Protein AF-A0A507BYX0-F1 (afdb_monomer)

Mean predicted aligned error: 10.48 Å

pLDDT: mean 83.42, std 13.54, range [41.47, 98.44]

Foldseek 3Di:
DDDDDPPPPDPDDDDDDPPDDDPVDDGPDDDPCPPVVCVVVVVVVCVVVVVVVLVCLAPDDDPDDDPDADLSLLRRCLNVPPVSVVVVCVVCVVVVHDDDRNQDPPHPPPPPDDDPDPDD

Radius of gyration: 26.89 Å; Cα contacts (8 Å, |Δi|>4): 42; chains: 1; bounding box: 67×33×79 Å

Secondary structure (DSSP, 8-state):
-----------------TT---TT--SS---TTHHHHHHHHHHHHHHHHHHHHHHHHTT---SS--SS--GGGGT-GGGTSHHHHHHHHHHHHHHT-PPPPSS-TT-TTSPPP-PPP---

Structure (mmCIF, N/CA/C/O backbone):
data_AF-A0A507BYX0-F1
#
_entry.id   AF-A0A507BYX0-F1
#
loop_
_atom_site.group_PDB
_atom_site.id
_atom_site.type_symbol
_atom_site.label_atom_id
_atom_site.label_alt_id
_atom_site.label_comp_id
_atom_site.label_asym_id
_atom_site.label_entity_id
_atom_site.label_seq_id
_atom_site.pdbx_PDB_ins_code
_atom_site.Cartn_x
_atom_site.Cartn_y
_atom_site.Cartn_z
_atom_site.occupancy
_atom_site.B_iso_or_equiv
_atom_site.auth_seq_id
_atom_site.auth_comp_id
_atom_site.auth_asym_id
_atom_site.auth_atom_id
_atom_site.pdbx_PDB_model_num
ATOM 1 N N . MET A 1 1 ? 41.630 -19.432 -17.877 1.00 41.47 1 MET A N 1
ATOM 2 C CA . MET A 1 1 ? 40.308 -19.363 -17.217 1.00 41.47 1 MET A CA 1
ATOM 3 C C . MET A 1 1 ? 39.382 -18.508 -18.073 1.00 41.47 1 MET A C 1
ATOM 5 O O . MET A 1 1 ? 39.674 -17.333 -18.241 1.00 41.47 1 MET A O 1
ATOM 9 N N . ARG A 1 2 ? 38.332 -19.081 -18.680 1.00 43.16 2 ARG A N 1
ATOM 10 C CA . ARG A 1 2 ? 37.267 -18.309 -19.347 1.00 43.16 2 ARG A CA 1
ATOM 11 C C . ARG A 1 2 ? 35.993 -18.420 -18.496 1.00 43.16 2 ARG A C 1
ATOM 13 O O . ARG A 1 2 ? 35.609 -19.551 -18.202 1.00 43.16 2 ARG A O 1
ATOM 20 N N 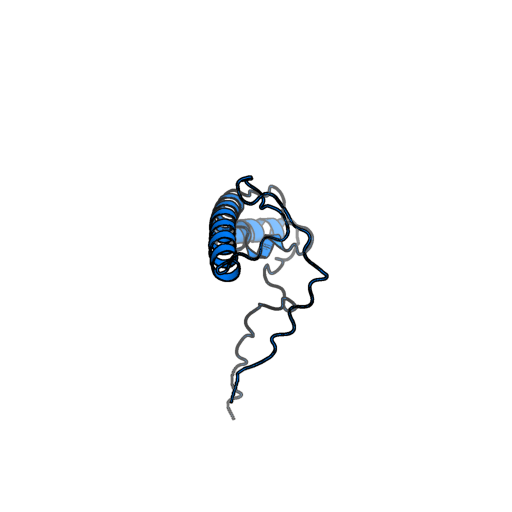. PRO A 1 3 ? 35.394 -17.305 -18.045 1.00 49.56 3 PRO A N 1
ATOM 21 C CA . PRO A 1 3 ? 34.253 -17.335 -17.138 1.00 49.56 3 PRO A CA 1
ATOM 22 C C . PRO A 1 3 ? 32.986 -17.867 -17.823 1.00 49.56 3 PRO A C 1
ATOM 24 O O . PRO A 1 3 ? 32.686 -17.497 -18.954 1.00 49.56 3 PRO A O 1
ATOM 27 N N . SER A 1 4 ? 32.298 -18.743 -17.088 1.00 53.00 4 SER A N 1
ATOM 28 C CA . SER A 1 4 ? 30.858 -19.040 -17.070 1.00 53.00 4 SER A CA 1
ATOM 29 C C . SER A 1 4 ? 30.042 -18.960 -18.372 1.00 53.00 4 SER A C 1
ATOM 31 O O . SER A 1 4 ? 29.581 -17.909 -18.815 1.00 53.00 4 SER A O 1
ATOM 33 N N . LEU A 1 5 ? 29.678 -20.149 -18.858 1.00 52.59 5 LEU A N 1
ATOM 34 C CA . LEU A 1 5 ? 28.420 -20.407 -19.560 1.00 52.59 5 LEU A CA 1
ATOM 35 C C . LEU A 1 5 ? 27.246 -20.000 -18.651 1.00 52.59 5 LEU A C 1
ATOM 37 O O . LEU A 1 5 ? 26.769 -20.780 -17.830 1.00 52.59 5 LEU A O 1
ATOM 41 N N . VAL A 1 6 ? 26.775 -18.761 -18.784 1.00 58.78 6 VAL A N 1
ATOM 42 C CA . VAL A 1 6 ? 25.431 -18.398 -18.331 1.00 58.78 6 VAL A CA 1
ATOM 43 C C . VAL A 1 6 ? 24.470 -19.053 -19.315 1.00 58.78 6 VAL A C 1
ATOM 45 O O . VAL A 1 6 ? 24.270 -18.554 -20.423 1.00 58.78 6 VAL A O 1
ATOM 48 N N . LEU A 1 7 ? 23.911 -20.200 -18.931 1.00 49.00 7 LEU A N 1
ATOM 49 C CA . LEU A 1 7 ? 22.831 -20.860 -19.655 1.00 49.00 7 LEU A CA 1
ATOM 50 C C . LEU A 1 7 ? 21.595 -19.947 -19.616 1.00 49.00 7 LEU A C 1
ATOM 52 O O . LEU A 1 7 ? 20.752 -20.047 -18.730 1.00 49.00 7 LEU A O 1
ATOM 56 N N . ARG A 1 8 ? 21.497 -19.007 -20.558 1.00 56.62 8 ARG A N 1
ATOM 57 C CA . ARG A 1 8 ? 20.253 -18.283 -20.823 1.00 56.62 8 ARG A CA 1
ATOM 58 C C . ARG A 1 8 ? 19.333 -19.261 -21.547 1.00 56.62 8 ARG A C 1
ATOM 60 O O . ARG A 1 8 ? 19.476 -19.447 -22.751 1.00 56.62 8 ARG A O 1
ATOM 67 N N . SER A 1 9 ? 18.436 -19.927 -20.821 1.00 54.91 9 SER A N 1
ATOM 68 C CA . SER A 1 9 ? 17.397 -20.759 -21.432 1.00 54.91 9 SER A CA 1
ATOM 69 C C . SER A 1 9 ? 16.391 -19.863 -22.165 1.00 54.91 9 SER A C 1
ATOM 71 O O . SER A 1 9 ? 15.379 -19.441 -21.613 1.00 54.91 9 SER A O 1
ATOM 73 N N . GLY A 1 10 ? 16.699 -19.525 -23.409 1.00 60.19 10 GLY A N 1
ATOM 74 C CA . GLY A 1 10 ? 15.772 -18.951 -24.373 1.00 60.19 10 GLY A CA 1
ATOM 75 C C . GLY A 1 10 ? 16.012 -19.684 -25.681 1.00 60.19 10 GLY A C 1
ATOM 76 O O . GLY A 1 10 ? 17.148 -19.716 -26.151 1.00 60.19 10 GLY A O 1
ATOM 77 N N . GLY A 1 11 ? 14.986 -20.348 -26.217 1.00 72.69 11 GLY A N 1
ATOM 78 C CA . GLY A 1 11 ? 15.070 -21.014 -27.519 1.00 72.69 11 GLY A 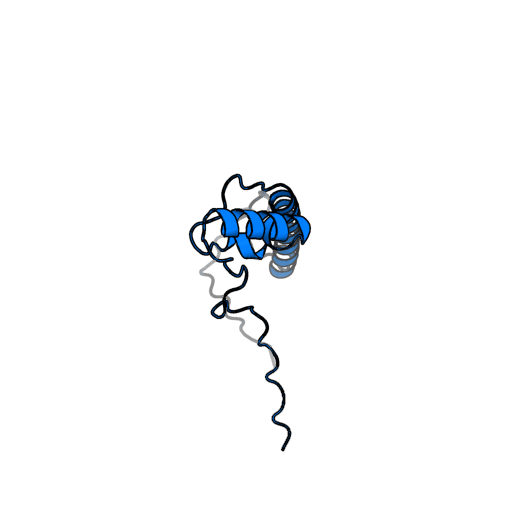CA 1
ATOM 79 C C . GLY A 1 11 ? 15.545 -20.063 -28.626 1.00 72.69 11 GLY A C 1
ATOM 80 O O . GLY A 1 11 ? 15.590 -18.850 -28.438 1.00 72.69 11 GLY A O 1
ATOM 81 N N . GLY A 1 12 ? 15.928 -20.623 -29.776 1.00 70.25 12 GLY A N 1
ATOM 82 C CA . GLY A 1 12 ? 16.581 -19.887 -30.861 1.00 70.25 12 GLY A CA 1
ATOM 83 C C . GLY A 1 12 ? 15.869 -18.586 -31.247 1.00 70.25 12 GLY A C 1
ATOM 84 O O . GLY A 1 12 ? 14.706 -18.593 -31.644 1.00 70.25 12 GLY A O 1
ATOM 85 N N . ASN A 1 13 ? 16.599 -17.473 -31.155 1.00 77.31 13 ASN A N 1
ATOM 86 C CA . ASN A 1 13 ? 16.124 -16.169 -31.587 1.00 77.31 13 ASN A CA 1
ATOM 87 C C . ASN A 1 13 ? 16.166 -16.076 -33.132 1.00 77.31 13 ASN A C 1
ATOM 89 O O . ASN A 1 13 ? 17.243 -16.089 -33.722 1.00 77.31 13 ASN A O 1
ATOM 93 N N . TYR A 1 14 ? 15.014 -15.954 -33.790 1.00 84.06 14 TYR A N 1
ATOM 94 C CA . TYR A 1 14 ? 14.856 -15.595 -35.209 1.00 84.06 14 TYR A CA 1
ATOM 95 C C . TYR A 1 14 ? 15.237 -14.133 -35.535 1.00 84.06 14 TYR A C 1
ATOM 97 O O . TYR A 1 14 ? 15.057 -13.238 -34.711 1.00 84.06 14 TYR A O 1
ATOM 105 N N . PRO A 1 15 ? 15.718 -13.838 -36.755 1.00 86.81 15 PRO A N 1
ATOM 106 C CA . PRO A 1 15 ? 15.970 -12.464 -37.183 1.00 86.81 15 PRO A CA 1
ATOM 107 C C . PRO A 1 15 ? 14.701 -11.600 -37.127 1.00 86.81 15 PRO A C 1
ATOM 109 O O . PRO A 1 15 ? 13.633 -12.024 -37.561 1.00 86.81 15 PRO A O 1
ATOM 112 N N . TYR A 1 16 ? 14.831 -10.371 -36.631 1.00 86.81 16 TYR A N 1
ATOM 113 C CA . TYR A 1 16 ? 13.746 -9.392 -36.544 1.00 86.81 16 TYR A CA 1
ATOM 114 C C . TYR A 1 16 ? 14.256 -7.986 -36.916 1.00 86.81 16 TYR A C 1
ATOM 116 O O . TYR A 1 16 ? 15.458 -7.712 -36.796 1.00 86.81 16 TYR A O 1
ATOM 124 N N . PRO A 1 17 ? 13.377 -7.073 -37.370 1.00 89.25 17 PRO A N 1
ATOM 125 C CA . PRO A 1 17 ? 13.769 -5.716 -37.736 1.00 89.25 17 PRO A CA 1
ATOM 126 C C . PRO A 1 17 ? 14.113 -4.887 -36.489 1.00 89.25 17 PRO A C 1
ATOM 128 O O . PRO A 1 17 ? 13.263 -4.622 -35.642 1.00 89.25 17 PRO A O 1
ATOM 131 N N . LYS A 1 18 ? 15.373 -4.447 -36.378 1.00 85.81 18 LYS A N 1
ATOM 132 C CA . LYS A 1 18 ? 15.874 -3.681 -35.215 1.00 85.81 18 LYS A CA 1
ATOM 133 C C . LYS A 1 18 ? 15.465 -2.207 -35.207 1.00 85.81 18 LYS A C 1
ATOM 135 O O . LYS A 1 18 ? 15.609 -1.547 -34.186 1.00 85.81 18 LYS A O 1
ATOM 140 N N . TRP A 1 19 ? 15.000 -1.689 -36.342 1.00 88.62 19 TRP A N 1
ATOM 141 C CA . TRP A 1 19 ? 14.584 -0.291 -36.489 1.00 88.62 19 TRP A CA 1
ATOM 142 C C . TRP A 1 19 ? 13.135 -0.045 -36.057 1.00 88.62 19 TRP A C 1
ATOM 144 O O . TRP A 1 19 ? 12.710 1.103 -35.970 1.00 88.62 19 TRP A O 1
ATOM 154 N N . VAL A 1 20 ? 12.360 -1.103 -35.813 1.00 90.62 20 VAL A N 1
ATOM 155 C CA . VAL A 1 20 ? 10.976 -0.976 -35.361 1.00 90.62 20 VAL A CA 1
ATOM 156 C C . VAL A 1 20 ? 10.975 -0.729 -33.860 1.00 90.62 20 VAL A C 1
ATOM 158 O O . VAL A 1 20 ? 11.495 -1.533 -33.087 1.00 90.62 20 VAL A O 1
ATOM 161 N N . TRP A 1 21 ? 10.367 0.380 -33.454 1.00 89.94 21 TRP A N 1
ATOM 162 C CA . TRP A 1 21 ? 10.210 0.750 -32.055 1.00 89.94 21 TRP A CA 1
ATOM 163 C C . TRP A 1 21 ? 8.735 0.710 -31.644 1.00 89.94 21 TRP A C 1
ATOM 165 O O . TRP A 1 21 ? 7.856 1.092 -32.416 1.00 89.94 21 TRP A O 1
ATOM 175 N N . SER A 1 22 ? 8.469 0.239 -30.425 1.00 88.38 22 SER A N 1
ATOM 176 C CA . SER A 1 22 ? 7.132 0.159 -29.836 1.00 88.38 22 SER A CA 1
ATOM 177 C C . SER A 1 22 ? 7.179 0.545 -28.353 1.00 88.38 22 SER A C 1
ATOM 179 O O . SER A 1 22 ? 8.216 0.427 -27.697 1.00 88.38 22 SER A O 1
ATOM 181 N N . TRP A 1 23 ? 6.031 0.946 -27.808 1.00 87.75 23 TRP A N 1
ATOM 182 C CA . TRP A 1 23 ? 5.888 1.337 -26.401 1.00 87.75 23 TRP A CA 1
ATOM 183 C C . TRP A 1 23 ? 6.012 0.171 -25.409 1.00 87.75 23 TRP A C 1
ATOM 185 O O . TRP A 1 23 ? 6.369 0.385 -24.255 1.00 87.75 23 TRP A O 1
ATOM 195 N N . TYR A 1 24 ? 5.727 -1.057 -25.849 1.00 81.75 24 TYR A N 1
ATOM 196 C CA . TYR A 1 24 ? 5.618 -2.241 -24.984 1.00 81.75 24 TYR A CA 1
ATOM 197 C C . TYR A 1 24 ? 6.828 -3.185 -25.082 1.00 81.75 24 TYR A C 1
ATOM 199 O O . TYR A 1 24 ? 6.900 -4.174 -24.357 1.00 81.75 24 TYR A O 1
ATOM 207 N N . GLY A 1 25 ? 7.785 -2.882 -25.967 1.00 83.25 25 GLY A N 1
ATOM 208 C CA . GLY A 1 25 ? 8.909 -3.755 -26.301 1.00 83.25 25 GLY A CA 1
ATOM 209 C C . GLY A 1 25 ? 8.734 -4.481 -27.641 1.00 83.25 25 GLY A C 1
ATOM 210 O O . GLY A 1 25 ? 7.646 -4.549 -28.212 1.00 83.25 25 GLY A O 1
ATOM 211 N N . GLY A 1 26 ? 9.846 -4.974 -28.186 1.00 86.75 26 GLY A N 1
ATOM 212 C CA . GLY A 1 26 ? 9.895 -5.632 -29.495 1.00 86.75 26 GLY A CA 1
ATOM 213 C C . GLY A 1 26 ? 9.958 -7.154 -29.395 1.00 86.75 26 GLY A C 1
ATOM 214 O O . GLY A 1 26 ? 9.390 -7.772 -28.499 1.00 86.75 26 GLY A O 1
ATOM 215 N N . TRP A 1 27 ? 10.700 -7.767 -30.309 1.00 87.88 27 TRP A N 1
ATOM 216 C CA . TRP A 1 27 ? 10.982 -9.198 -30.280 1.00 87.88 27 TRP A CA 1
ATOM 217 C C . TRP A 1 27 ? 12.085 -9.505 -29.261 1.00 87.88 27 TRP A C 1
ATOM 219 O O . TRP A 1 27 ? 13.184 -8.959 -29.348 1.00 87.88 27 TRP A O 1
ATOM 229 N N . TRP A 1 28 ? 11.751 -10.350 -28.280 1.00 83.25 28 TRP A N 1
ATOM 230 C CA . TRP A 1 28 ? 12.602 -10.786 -27.157 1.00 83.25 28 TRP A CA 1
ATOM 231 C C . TRP A 1 28 ? 13.409 -9.661 -26.497 1.00 83.25 28 TRP A C 1
ATOM 233 O O . TRP A 1 28 ? 14.644 -9.691 -26.478 1.00 83.25 28 TRP A O 1
ATOM 243 N N . PRO A 1 29 ? 12.728 -8.649 -25.934 1.00 80.19 29 PRO A N 1
ATOM 244 C CA . PRO A 1 29 ? 13.405 -7.549 -25.280 1.00 80.19 29 PRO A CA 1
ATOM 245 C C . PRO A 1 29 ? 14.112 -8.068 -24.022 1.00 80.19 29 PRO A C 1
ATOM 247 O O . PRO A 1 29 ? 13.474 -8.460 -23.049 1.00 80.19 29 PRO A O 1
ATOM 250 N N . THR A 1 30 ? 15.445 -8.031 -24.018 1.00 81.31 30 THR A N 1
ATOM 251 C CA . THR A 1 30 ? 16.263 -8.271 -22.817 1.00 81.31 30 THR A CA 1
ATOM 252 C C . THR A 1 30 ? 17.017 -6.994 -22.439 1.00 81.31 30 THR A C 1
ATOM 254 O O . THR A 1 30 ? 18.233 -6.914 -22.648 1.00 81.31 30 THR A O 1
ATOM 257 N N . PRO A 1 31 ? 16.321 -5.950 -21.950 1.00 83.62 31 PRO A N 1
ATOM 258 C CA . PRO A 1 31 ? 16.973 -4.708 -21.572 1.00 83.62 31 PRO A CA 1
ATOM 259 C C . PRO A 1 31 ? 17.894 -4.944 -20.373 1.00 83.62 31 PRO A C 1
ATOM 261 O O . PRO A 1 31 ? 17.531 -5.613 -19.407 1.00 83.62 31 PRO A O 1
ATOM 264 N N . GLN A 1 32 ? 19.093 -4.368 -20.426 1.00 85.94 32 GLN A N 1
ATOM 265 C CA . GLN A 1 32 ? 20.135 -4.590 -19.420 1.00 85.94 32 GLN A CA 1
ATOM 266 C C . GLN A 1 32 ? 19.721 -4.122 -18.012 1.00 85.94 32 GLN A C 1
ATOM 268 O O . GLN A 1 32 ? 20.117 -4.732 -17.025 1.00 85.94 32 GLN A O 1
ATOM 273 N N . ASN A 1 33 ? 18.861 -3.100 -17.926 1.00 89.81 33 ASN A N 1
ATOM 274 C CA . ASN A 1 33 ? 18.459 -2.454 -16.671 1.00 89.81 33 ASN A CA 1
ATOM 275 C C . ASN A 1 33 ? 17.010 -2.774 -16.250 1.00 89.81 33 ASN A C 1
ATOM 277 O O . ASN A 1 33 ? 16.386 -1.980 -15.547 1.00 89.81 33 ASN A O 1
ATOM 281 N N . TYR A 1 34 ? 16.445 -3.912 -16.675 1.00 88.62 34 TYR A N 1
ATOM 282 C CA . TYR A 1 34 ? 15.037 -4.242 -16.391 1.00 88.62 34 TYR A CA 1
ATOM 283 C C . TYR A 1 34 ? 14.715 -4.272 -14.887 1.00 88.62 34 TYR A C 1
ATOM 285 O O . TYR A 1 34 ? 13.628 -3.858 -14.487 1.00 88.62 34 TYR A O 1
ATOM 293 N N . VAL A 1 35 ? 15.670 -4.707 -14.055 1.00 92.00 35 VAL A N 1
ATOM 294 C CA . VAL A 1 35 ? 15.519 -4.768 -12.594 1.00 92.00 35 VAL A CA 1
ATOM 295 C C . VAL A 1 35 ? 15.356 -3.366 -12.019 1.00 92.00 35 VAL A C 1
ATOM 297 O O . VAL A 1 35 ? 14.347 -3.083 -11.379 1.00 92.00 35 VAL A O 1
ATOM 300 N N . SER A 1 36 ? 16.303 -2.466 -12.301 1.00 94.75 36 SER A N 1
ATOM 301 C CA . SER A 1 36 ? 16.250 -1.083 -11.818 1.00 94.75 36 SER A CA 1
ATOM 302 C C . SER A 1 36 ? 14.987 -0.371 -12.295 1.00 94.75 36 SER A C 1
ATOM 304 O O . SER A 1 36 ? 14.319 0.280 -11.498 1.00 94.75 36 SER A O 1
ATOM 306 N N . ASN A 1 37 ? 14.606 -0.552 -13.563 1.00 93.38 37 ASN A N 1
ATOM 307 C CA . ASN A 1 37 ? 13.389 0.049 -14.108 1.00 93.38 37 ASN A CA 1
ATOM 308 C C . ASN A 1 37 ? 12.134 -0.464 -13.387 1.00 93.38 37 ASN A C 1
ATOM 310 O O . ASN A 1 37 ? 11.285 0.333 -13.003 1.00 93.38 37 ASN A O 1
ATOM 314 N N . THR A 1 38 ? 12.045 -1.774 -13.134 1.00 94.62 38 THR A N 1
ATOM 315 C CA . THR A 1 38 ? 10.914 -2.377 -12.409 1.00 94.62 38 THR A CA 1
ATOM 316 C C . THR A 1 38 ? 10.838 -1.870 -10.973 1.00 94.62 38 THR A C 1
ATOM 318 O O . THR A 1 38 ? 9.748 -1.578 -10.490 1.00 94.62 38 THR A O 1
ATOM 321 N N . ILE A 1 39 ? 11.981 -1.712 -10.299 1.00 97.62 39 ILE A N 1
ATOM 322 C CA . ILE A 1 39 ? 12.034 -1.157 -8.942 1.00 97.62 39 ILE A CA 1
ATOM 323 C C . ILE A 1 39 ? 11.520 0.282 -8.938 1.00 97.62 39 ILE A C 1
ATOM 325 O O . ILE A 1 39 ? 10.653 0.613 -8.135 1.00 97.62 39 ILE A O 1
ATOM 329 N N . VAL A 1 40 ? 12.002 1.129 -9.850 1.00 97.62 40 VAL A N 1
ATOM 330 C CA . VAL A 1 40 ? 11.566 2.530 -9.937 1.00 97.62 40 VAL A CA 1
ATOM 331 C C . VAL A 1 40 ? 10.071 2.624 -10.243 1.00 97.62 40 VAL A C 1
ATOM 333 O O . VAL A 1 40 ? 9.357 3.376 -9.582 1.00 97.62 40 VAL A O 1
ATOM 336 N N . THR A 1 41 ? 9.569 1.834 -11.196 1.00 96.62 41 THR A N 1
ATOM 337 C CA . THR A 1 41 ? 8.135 1.792 -11.512 1.00 96.62 41 THR A CA 1
ATOM 338 C C . THR A 1 41 ? 7.311 1.287 -10.328 1.00 96.62 41 THR A C 1
ATOM 340 O O . THR A 1 41 ? 6.304 1.901 -9.982 1.00 96.62 41 THR A O 1
ATOM 343 N N . GLY A 1 42 ? 7.750 0.212 -9.671 1.00 97.94 42 GLY A N 1
ATOM 344 C CA . GLY A 1 42 ? 7.084 -0.347 -8.497 1.00 97.94 42 GLY A CA 1
ATOM 345 C C . GLY A 1 42 ? 7.020 0.647 -7.338 1.00 97.94 42 GLY A C 1
ATOM 346 O O . GLY A 1 42 ? 5.960 0.813 -6.740 1.00 97.94 42 GLY A O 1
ATOM 347 N N . LEU A 1 43 ? 8.115 1.366 -7.073 1.00 98.25 43 LEU A N 1
ATOM 348 C CA . LEU A 1 43 ? 8.150 2.440 -6.079 1.00 98.25 43 LEU A CA 1
ATOM 349 C C . LEU A 1 43 ? 7.180 3.565 -6.440 1.00 98.25 43 LEU A C 1
ATOM 351 O O . LEU A 1 43 ? 6.395 3.973 -5.590 1.00 98.25 43 LEU A O 1
ATOM 355 N N . GLY A 1 44 ? 7.169 4.014 -7.698 1.00 98.44 44 GLY A N 1
ATOM 356 C CA . GLY A 1 44 ? 6.233 5.042 -8.158 1.00 98.44 44 GLY A CA 1
ATOM 357 C C . GLY A 1 44 ? 4.768 4.645 -7.947 1.00 98.44 44 GLY A C 1
ATOM 358 O O . GLY A 1 44 ? 3.989 5.424 -7.396 1.00 98.44 44 GLY A O 1
ATOM 359 N N . ILE A 1 45 ? 4.403 3.412 -8.312 1.00 98.31 45 ILE A N 1
ATOM 360 C CA . ILE A 1 45 ? 3.053 2.873 -8.091 1.00 98.31 45 ILE A CA 1
ATOM 361 C C . ILE A 1 45 ? 2.735 2.823 -6.593 1.00 98.31 45 ILE A C 1
ATOM 363 O O . ILE A 1 45 ? 1.688 3.318 -6.178 1.00 98.31 45 ILE A O 1
ATOM 367 N N . ALA A 1 46 ? 3.634 2.268 -5.776 1.00 97.81 46 ALA A N 1
ATOM 368 C CA . ALA A 1 46 ? 3.432 2.145 -4.335 1.00 97.81 46 ALA A CA 1
ATOM 369 C C . ALA A 1 46 ? 3.235 3.512 -3.663 1.00 97.81 46 ALA A C 1
ATOM 371 O O . ALA A 1 46 ? 2.365 3.657 -2.807 1.00 97.81 46 ALA A O 1
ATOM 372 N N . THR A 1 47 ? 3.987 4.531 -4.083 1.00 98.06 47 THR A N 1
ATOM 373 C CA . THR A 1 47 ? 3.835 5.901 -3.589 1.00 98.06 47 THR A CA 1
ATOM 374 C C . THR A 1 47 ? 2.459 6.473 -3.925 1.00 98.06 47 THR A C 1
ATOM 376 O O . THR A 1 47 ? 1.771 6.967 -3.032 1.00 98.06 47 THR A O 1
ATOM 379 N N . ILE A 1 48 ? 2.021 6.377 -5.185 1.00 98.00 48 ILE A N 1
ATOM 380 C CA . ILE A 1 48 ? 0.714 6.902 -5.616 1.00 98.00 48 ILE A CA 1
ATOM 381 C C . ILE A 1 48 ? -0.423 6.190 -4.878 1.00 98.00 48 ILE A C 1
ATOM 383 O O . ILE A 1 48 ? -1.317 6.842 -4.334 1.00 98.00 48 ILE A O 1
ATOM 387 N N . VAL A 1 49 ? -0.369 4.858 -4.813 1.00 97.56 49 VAL A N 1
ATOM 388 C CA . VAL A 1 49 ? -1.368 4.047 -4.107 1.00 97.56 49 VAL A CA 1
ATOM 389 C C . VAL A 1 49 ? -1.377 4.374 -2.616 1.00 97.56 49 VAL A C 1
ATOM 391 O O . VAL A 1 49 ? -2.451 4.536 -2.048 1.00 97.56 49 VAL A O 1
ATOM 394 N N . GLY A 1 50 ? -0.211 4.539 -1.987 1.00 95.38 50 GLY A N 1
ATOM 395 C CA . GLY A 1 50 ? -0.105 4.909 -0.576 1.00 95.38 50 GLY A CA 1
ATOM 396 C C . GLY A 1 50 ? -0.763 6.255 -0.266 1.00 95.38 50 GLY A C 1
ATOM 397 O O . GLY A 1 50 ? -1.526 6.361 0.695 1.00 95.38 50 GLY A O 1
ATOM 398 N N . PHE A 1 51 ? -0.542 7.273 -1.105 1.00 96.19 51 PHE A N 1
ATOM 399 C CA . PHE A 1 51 ? -1.208 8.569 -0.949 1.00 96.19 51 PHE A CA 1
ATOM 400 C C . PHE A 1 51 ? -2.720 8.482 -1.170 1.00 96.19 51 PHE A C 1
ATOM 402 O O . PHE A 1 51 ? -3.479 9.032 -0.371 1.00 96.19 51 PHE A O 1
ATOM 409 N N . GLY A 1 52 ? -3.160 7.776 -2.217 1.00 95.56 52 GLY A N 1
ATOM 410 C CA . GLY A 1 52 ? -4.582 7.562 -2.491 1.00 95.56 52 GLY A CA 1
ATOM 411 C C . GLY A 1 52 ? -5.285 6.814 -1.357 1.00 95.56 52 GLY A C 1
ATOM 412 O O . GLY A 1 52 ? -6.360 7.218 -0.918 1.00 95.56 52 GLY A O 1
ATOM 413 N N . TRP A 1 53 ? -4.642 5.776 -0.820 1.00 91.31 53 TRP A N 1
ATOM 414 C CA . TRP A 1 53 ? -5.137 5.008 0.318 1.00 91.31 53 TRP A CA 1
ATOM 415 C C . TRP A 1 53 ? -5.269 5.872 1.571 1.00 91.31 53 TRP A C 1
ATOM 417 O O . TRP A 1 53 ? -6.346 5.898 2.163 1.00 91.31 53 TRP A O 1
ATOM 427 N N . LYS A 1 54 ? -4.232 6.643 1.931 1.00 89.50 54 LYS A N 1
ATOM 428 C CA . LYS A 1 54 ? -4.294 7.574 3.068 1.00 89.50 54 LYS A CA 1
ATOM 429 C C . LYS A 1 54 ? -5.435 8.581 2.899 1.00 89.50 54 LYS A C 1
ATOM 431 O O . LYS A 1 54 ? -6.252 8.757 3.796 1.00 89.50 54 LYS A O 1
ATOM 436 N N . PHE A 1 55 ? -5.523 9.209 1.726 1.00 90.62 55 PHE A N 1
ATOM 437 C CA . PHE A 1 55 ? -6.567 10.187 1.424 1.00 90.62 55 PHE A CA 1
ATOM 438 C C . PHE A 1 55 ? -7.978 9.599 1.557 1.00 90.62 55 PHE A C 1
ATOM 440 O O . PHE A 1 55 ? -8.876 10.277 2.062 1.00 90.62 55 PHE A O 1
ATOM 447 N N . SER A 1 56 ? -8.160 8.355 1.103 1.00 88.75 56 SER A N 1
ATOM 448 C CA . SER A 1 56 ? -9.416 7.616 1.217 1.00 88.75 56 SER A CA 1
ATOM 449 C C . SER A 1 56 ? -9.732 7.252 2.668 1.00 88.75 56 SER A C 1
ATOM 451 O O . SER A 1 56 ? -10.858 7.462 3.104 1.00 88.75 56 SER A O 1
ATOM 453 N N . ALA A 1 57 ? -8.757 6.738 3.422 1.00 87.31 57 ALA A N 1
ATOM 454 C CA . ALA A 1 57 ? -8.935 6.325 4.815 1.00 87.31 57 ALA A CA 1
ATOM 455 C C . ALA A 1 57 ? -9.278 7.507 5.740 1.00 87.31 57 ALA A C 1
ATOM 457 O O . ALA A 1 57 ? -10.091 7.358 6.649 1.00 87.31 57 ALA A O 1
ATOM 458 N N . ASP A 1 58 ? -8.722 8.692 5.467 1.00 86.69 58 ASP A N 1
ATOM 459 C CA . ASP A 1 58 ? -9.008 9.924 6.217 1.00 86.69 58 ASP A CA 1
ATOM 460 C C . ASP A 1 58 ? -10.430 10.467 5.974 1.00 86.69 58 ASP A C 1
ATOM 462 O O . ASP A 1 58 ? -10.935 11.255 6.778 1.00 86.69 58 ASP A O 1
ATOM 466 N N . ARG A 1 59 ? -11.062 10.093 4.852 1.00 88.06 59 ARG A N 1
ATOM 467 C CA . ARG A 1 59 ? -12.391 10.572 4.422 1.00 88.06 59 ARG A CA 1
ATOM 468 C C . ARG A 1 59 ? -13.501 9.544 4.577 1.00 88.06 59 ARG A C 1
ATOM 470 O O . ARG A 1 59 ? -14.663 9.888 4.377 1.00 88.06 59 ARG A O 1
ATOM 477 N N . GLU A 1 60 ? -13.160 8.302 4.888 1.00 83.31 60 GLU A N 1
ATOM 478 C CA . GLU A 1 60 ? -14.151 7.264 5.118 1.00 83.31 60 GLU A CA 1
ATOM 479 C C . GLU A 1 60 ? -14.954 7.597 6.385 1.00 83.31 60 GLU A C 1
ATOM 481 O O . GLU A 1 60 ? -14.398 7.675 7.479 1.00 83.31 60 GLU A O 1
ATOM 486 N N . LEU A 1 61 ? -16.263 7.794 6.219 1.00 86.06 61 LEU A N 1
ATOM 487 C CA . LEU A 1 61 ? -17.224 7.962 7.306 1.00 86.06 61 LEU A CA 1
ATOM 488 C C . LEU A 1 61 ? -18.135 6.736 7.340 1.00 86.06 61 LEU A C 1
ATOM 490 O O . LEU A 1 61 ? -18.702 6.350 6.315 1.00 86.06 61 LEU A O 1
ATOM 494 N N . ARG A 1 62 ? -18.309 6.134 8.514 1.00 84.94 62 ARG A N 1
ATOM 495 C CA . ARG A 1 62 ? -19.249 5.044 8.753 1.00 84.94 62 ARG A CA 1
ATOM 496 C C . ARG A 1 62 ? -20.439 5.557 9.530 1.00 84.94 62 ARG A C 1
ATOM 498 O O . ARG A 1 62 ? -20.339 6.092 10.625 1.00 84.94 62 ARG A O 1
ATOM 505 N N . HIS A 1 63 ? -21.611 5.290 8.976 1.00 85.75 63 HIS A N 1
ATOM 506 C CA . HIS A 1 63 ? -22.874 5.613 9.630 1.00 85.75 63 HIS A CA 1
ATOM 507 C C . HIS A 1 63 ? -23.274 4.591 10.702 1.00 85.75 63 HIS A C 1
ATOM 509 O O . HIS A 1 63 ? -24.166 4.860 11.499 1.00 85.75 63 HIS A O 1
ATOM 515 N N . ARG A 1 64 ? -22.650 3.406 10.717 1.00 87.12 64 ARG A N 1
ATOM 516 C CA . ARG A 1 64 ? -22.984 2.320 11.642 1.00 87.12 64 ARG A CA 1
ATOM 517 C C . ARG A 1 64 ? -21.729 1.608 12.123 1.00 87.12 64 ARG A C 1
ATOM 519 O O . ARG A 1 64 ? -20.859 1.286 11.312 1.00 87.12 64 ARG A O 1
ATOM 526 N N . TYR A 1 65 ? -21.696 1.298 13.417 1.00 89.50 65 TYR A N 1
ATOM 527 C CA . TYR A 1 65 ? -20.646 0.471 13.997 1.00 89.50 65 TYR A CA 1
ATOM 528 C C . TYR A 1 65 ? -20.709 -0.957 13.427 1.00 89.50 65 TYR A C 1
ATOM 530 O O . TYR A 1 65 ? -21.809 -1.504 13.283 1.00 89.50 65 TYR A O 1
ATOM 538 N N . PRO A 1 66 ? -19.570 -1.575 13.079 1.00 89.31 66 PRO A N 1
ATOM 539 C CA . PRO A 1 66 ? -19.548 -2.928 12.540 1.00 89.31 66 PRO A CA 1
ATOM 540 C C . PRO A 1 66 ? -19.958 -3.981 13.582 1.00 89.31 66 PRO A C 1
ATOM 542 O O . PRO A 1 66 ? -19.534 -3.941 14.729 1.00 89.31 66 PRO A O 1
ATOM 545 N N . ASP A 1 67 ? -20.742 -4.979 13.166 1.00 89.56 67 ASP A N 1
ATOM 546 C CA . ASP A 1 67 ? -21.211 -6.055 14.062 1.00 89.56 67 ASP A CA 1
ATOM 547 C C . ASP A 1 67 ? -20.14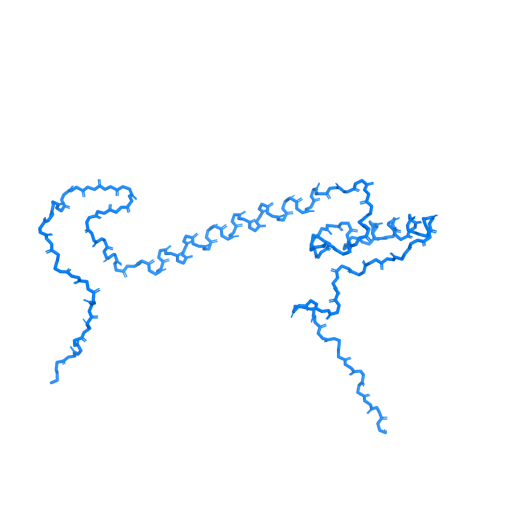7 -7.134 14.335 1.00 89.56 67 ASP A C 1
ATOM 549 O O . ASP A 1 67 ? -20.306 -7.980 15.210 1.00 89.56 67 ASP A O 1
ATOM 553 N N . ARG A 1 68 ? -19.070 -7.137 13.547 1.00 89.50 68 ARG A N 1
ATOM 554 C CA . ARG A 1 68 ? -17.943 -8.071 13.627 1.00 89.50 68 ARG A CA 1
ATOM 555 C C . ARG A 1 68 ? -16.662 -7.340 13.266 1.00 89.50 68 ARG A C 1
ATOM 557 O O . ARG A 1 68 ? -16.715 -6.303 12.611 1.00 89.50 68 ARG A O 1
ATOM 564 N N . TRP A 1 69 ? -15.517 -7.911 13.618 1.00 91.00 69 TRP A N 1
ATOM 565 C CA . TRP A 1 69 ? -14.235 -7.358 13.200 1.00 91.00 69 TRP A CA 1
ATOM 566 C C . TRP A 1 69 ? -14.098 -7.336 11.666 1.00 91.00 69 TRP A C 1
ATOM 568 O O . TRP A 1 69 ? -14.421 -8.317 10.990 1.00 91.00 69 TRP A O 1
ATOM 578 N N . ILE A 1 70 ? -13.610 -6.219 11.119 1.00 89.75 70 ILE A N 1
ATOM 579 C CA . ILE A 1 70 ? -13.357 -6.016 9.685 1.00 89.75 70 ILE A CA 1
ATOM 580 C C . ILE A 1 70 ? -11.936 -5.453 9.525 1.00 89.75 70 ILE A C 1
ATOM 582 O O . ILE A 1 70 ? -11.564 -4.560 10.288 1.00 89.75 70 ILE A O 1
ATOM 586 N N . PRO A 1 71 ? -11.153 -5.874 8.511 1.00 87.50 71 PRO A N 1
ATOM 587 C CA . PRO A 1 71 ? -9.785 -5.385 8.318 1.00 87.50 71 PRO A CA 1
ATOM 588 C C . PRO A 1 71 ? -9.655 -3.861 8.228 1.00 87.50 71 PRO A C 1
ATOM 590 O O . PRO A 1 71 ? -8.649 -3.304 8.656 1.00 87.50 71 PRO A O 1
ATOM 593 N N . SER A 1 72 ? -10.676 -3.164 7.717 1.00 85.81 72 SER A N 1
ATOM 594 C CA . SER A 1 72 ? -10.671 -1.703 7.608 1.00 85.81 72 SER A CA 1
ATOM 595 C C . SER A 1 72 ? -10.579 -0.975 8.952 1.00 85.81 72 SER A C 1
ATOM 597 O O . SER A 1 72 ? -10.131 0.169 8.981 1.00 85.81 72 SER A O 1
ATOM 599 N N . MET A 1 73 ? -10.917 -1.639 10.063 1.00 90.12 73 MET A N 1
ATOM 600 C CA . MET A 1 73 ? -10.755 -1.093 11.412 1.00 90.12 73 MET A CA 1
ATOM 601 C C . MET A 1 73 ? -9.287 -0.794 11.746 1.00 90.12 73 MET A C 1
ATOM 603 O O . MET A 1 73 ? -9.013 0.114 12.522 1.00 90.12 73 MET A O 1
ATOM 607 N N . ILE A 1 74 ? -8.331 -1.506 11.136 1.00 89.25 74 ILE A N 1
ATOM 608 C CA . ILE A 1 74 ? -6.897 -1.339 11.420 1.00 89.25 74 ILE A CA 1
ATOM 609 C C . ILE A 1 74 ? -6.373 0.023 10.949 1.00 89.25 74 ILE A C 1
ATOM 611 O O . ILE A 1 74 ? -5.380 0.505 11.483 1.00 89.25 74 ILE A O 1
ATOM 615 N N . TRP A 1 75 ? -7.033 0.681 9.997 1.00 86.62 75 TRP A N 1
ATOM 616 C CA . TRP A 1 75 ? -6.535 1.921 9.382 1.00 86.62 75 TRP A CA 1
ATOM 617 C C . TRP A 1 75 ? -7.558 3.047 9.311 1.00 86.62 75 TRP A C 1
ATOM 619 O O . TRP A 1 75 ? -7.173 4.196 9.109 1.00 86.62 75 TRP A O 1
ATOM 629 N N . ALA A 1 76 ? -8.849 2.760 9.461 1.00 87.94 76 ALA A N 1
ATOM 630 C CA . ALA A 1 76 ? -9.850 3.807 9.391 1.00 87.94 76 ALA A CA 1
ATOM 631 C C . ALA A 1 76 ? -9.777 4.745 10.599 1.00 87.94 76 ALA A C 1
ATOM 633 O O . ALA A 1 76 ? -9.727 4.305 11.749 1.00 87.94 76 ALA A O 1
ATOM 634 N N . LYS A 1 77 ? -9.844 6.049 10.322 1.00 87.69 77 LYS A N 1
ATOM 635 C CA . LYS A 1 77 ? -9.704 7.124 11.312 1.00 87.69 77 LYS A CA 1
ATOM 636 C C . LYS A 1 77 ? -10.602 6.944 12.540 1.00 87.69 77 LYS A C 1
ATOM 638 O O . LYS A 1 77 ? -10.161 7.186 13.656 1.00 87.69 77 LYS A O 1
ATOM 643 N N . GLU A 1 78 ? -11.827 6.470 12.346 1.00 87.25 78 GLU A N 1
ATOM 644 C CA . GLU A 1 78 ? -12.838 6.312 13.400 1.00 87.25 78 GLU A CA 1
ATOM 645 C C . GLU A 1 78 ? -12.430 5.396 14.561 1.00 87.25 78 GLU A C 1
ATOM 647 O O . GLU A 1 78 ? -12.954 5.534 15.664 1.00 87.25 78 GLU A O 1
ATOM 652 N N . PHE A 1 79 ? -11.512 4.459 14.313 1.00 88.50 79 PHE A N 1
ATOM 653 C CA . PHE A 1 79 ? -11.056 3.486 15.305 1.00 88.50 79 PHE A CA 1
ATOM 654 C C . PHE A 1 79 ? -9.757 3.896 16.006 1.00 88.50 79 PHE A C 1
ATOM 656 O O . PHE A 1 79 ? -9.371 3.253 16.981 1.00 88.50 79 PHE A O 1
ATOM 663 N N . HIS A 1 80 ? -9.102 4.959 15.530 1.00 87.62 80 HIS A N 1
ATOM 664 C CA . HIS A 1 80 ? -7.824 5.454 16.058 1.00 87.62 80 HIS A CA 1
ATOM 665 C C . HIS A 1 80 ? -7.927 6.856 16.649 1.00 87.62 80 HIS A C 1
ATOM 667 O O . HIS A 1 80 ? -7.186 7.193 17.567 1.00 87.62 80 HIS A O 1
ATOM 673 N N . ASP A 1 81 ? -8.841 7.677 16.137 1.00 90.19 81 ASP A N 1
ATOM 674 C CA . ASP A 1 81 ? -9.072 9.027 16.631 1.00 90.19 81 ASP A CA 1
ATOM 675 C C . ASP A 1 81 ? -9.786 8.994 18.000 1.00 90.19 81 ASP A C 1
ATOM 677 O O . ASP A 1 81 ? -10.894 8.455 18.087 1.00 90.19 81 ASP A O 1
ATOM 681 N N . PRO A 1 82 ? -9.212 9.578 19.072 1.00 90.25 82 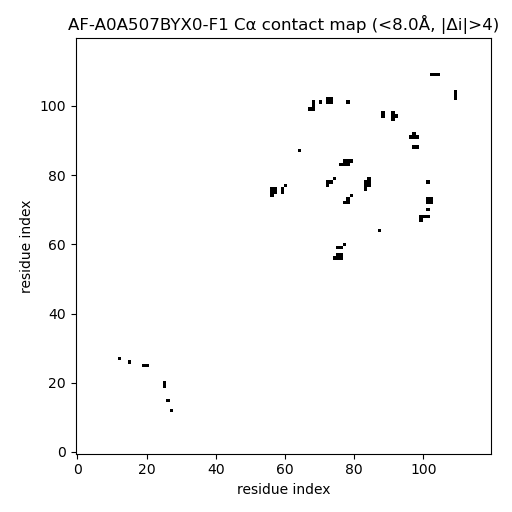PRO A N 1
ATOM 682 C CA . PRO A 1 82 ? -9.769 9.483 20.423 1.00 90.25 82 PRO A CA 1
ATOM 683 C C . PRO A 1 82 ? -11.216 9.973 20.541 1.00 90.25 82 PRO A C 1
ATOM 685 O O . PRO A 1 82 ? -12.009 9.372 21.266 1.00 90.25 82 PRO A O 1
ATOM 688 N N . ALA A 1 83 ? -11.570 11.037 19.812 1.00 89.88 83 ALA A N 1
ATOM 689 C CA . ALA A 1 83 ? -12.925 11.584 19.812 1.00 89.88 83 ALA A CA 1
ATOM 690 C C . ALA A 1 83 ? -13.927 10.606 19.177 1.00 89.88 83 ALA A C 1
ATOM 692 O O . ALA A 1 83 ? -14.983 10.329 19.746 1.00 89.88 83 ALA A O 1
ATOM 693 N N . SER A 1 84 ? -13.561 10.031 18.030 1.00 88.88 84 SER A N 1
ATOM 694 C CA . SER A 1 84 ? -14.377 9.037 17.327 1.00 88.88 84 SER A CA 1
ATOM 695 C C . SER A 1 84 ? -14.540 7.746 18.142 1.00 88.88 84 SER A C 1
ATOM 697 O O . SER A 1 84 ? -15.638 7.197 18.233 1.00 88.88 84 SER A O 1
ATOM 699 N N . VAL A 1 85 ? -13.472 7.290 18.804 1.00 90.94 85 VAL A N 1
ATOM 700 C CA . VAL A 1 85 ? -13.499 6.104 19.674 1.00 90.94 85 VAL A CA 1
ATOM 701 C C . VAL A 1 85 ? -14.409 6.320 20.885 1.00 90.94 85 VAL A C 1
ATOM 703 O O . VAL A 1 85 ? -15.176 5.423 21.234 1.00 90.94 85 VAL A O 1
ATOM 706 N N . ALA A 1 86 ? -14.355 7.493 21.522 1.00 91.00 86 ALA A N 1
ATOM 707 C CA . ALA A 1 86 ? -15.238 7.826 22.641 1.00 91.00 86 ALA A CA 1
ATOM 708 C C . ALA A 1 86 ? -16.714 7.809 22.213 1.00 91.00 86 ALA A C 1
ATOM 710 O O . ALA A 1 86 ? -17.523 7.126 22.840 1.00 91.00 86 ALA A O 1
ATOM 711 N N . MET A 1 87 ? -17.032 8.458 21.088 1.00 91.56 87 MET A N 1
ATOM 712 C CA . MET A 1 87 ? -18.376 8.463 20.503 1.00 91.56 87 MET A CA 1
ATOM 713 C C . MET A 1 87 ? -18.895 7.040 20.250 1.00 91.56 87 MET A C 1
ATOM 715 O O . MET A 1 87 ? -20.012 6.703 20.647 1.00 91.56 87 MET A O 1
ATOM 719 N N . TRP A 1 88 ? -18.087 6.179 19.624 1.00 91.81 88 TRP A N 1
ATOM 720 C CA . TRP A 1 88 ? -18.497 4.800 19.364 1.00 91.81 88 TRP A CA 1
ATOM 721 C C . TRP A 1 88 ? -18.696 3.996 20.647 1.00 91.81 88 TRP A C 1
ATOM 723 O O . TRP A 1 88 ? -19.660 3.242 20.734 1.00 91.81 88 TRP A O 1
ATOM 733 N N . LYS A 1 89 ? -17.840 4.163 21.661 1.00 91.31 89 LYS A N 1
ATOM 734 C CA . LYS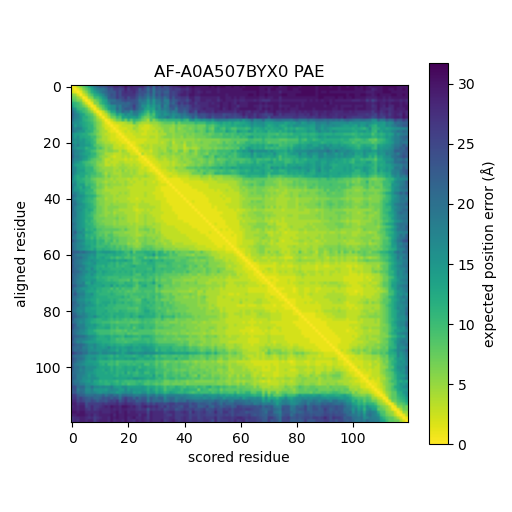 A 1 89 ? -18.013 3.495 22.962 1.00 91.31 89 LYS A CA 1
ATOM 735 C C . LYS A 1 89 ? -19.303 3.920 23.661 1.00 91.31 89 LYS A C 1
ATOM 737 O O . LYS A 1 89 ? -19.994 3.071 24.214 1.00 91.31 89 LYS A O 1
ATOM 742 N N . GLU A 1 90 ? -19.659 5.200 23.600 1.00 91.38 90 GLU A N 1
ATOM 743 C CA . GLU A 1 90 ? -20.938 5.691 24.123 1.00 91.38 90 GLU A CA 1
ATOM 744 C C . GLU A 1 90 ? -22.135 5.102 23.369 1.00 91.38 90 GLU A C 1
ATOM 746 O O . GLU A 1 90 ? -23.127 4.707 23.984 1.00 91.38 90 GLU A O 1
ATOM 751 N N . GLN A 1 91 ? -22.056 5.023 22.038 1.00 89.88 91 GLN A N 1
ATOM 752 C CA . GLN A 1 91 ? -23.103 4.403 21.230 1.00 89.88 91 GLN A CA 1
ATOM 753 C C . GLN A 1 91 ? -23.247 2.909 21.544 1.00 89.88 91 GLN A C 1
ATOM 755 O O . GLN A 1 91 ? -24.359 2.422 21.734 1.00 89.88 91 GLN A O 1
ATOM 760 N N . LEU A 1 92 ? -22.131 2.195 21.666 1.00 91.50 92 LEU A N 1
ATOM 761 C CA . LEU A 1 92 ? -22.114 0.779 22.016 1.00 91.50 92 LEU A CA 1
ATOM 762 C C . LEU A 1 92 ? -22.690 0.526 23.410 1.00 91.50 92 LEU A C 1
ATOM 764 O O . LEU A 1 92 ? -23.474 -0.404 23.574 1.00 91.50 92 LEU A O 1
ATOM 768 N N . ALA A 1 93 ? -22.407 1.398 24.382 1.00 90.81 93 ALA A N 1
ATOM 769 C CA . ALA A 1 93 ? -23.010 1.322 25.710 1.00 90.81 93 ALA A CA 1
ATOM 770 C C . ALA A 1 93 ? -24.543 1.469 25.667 1.00 90.81 93 ALA A C 1
ATOM 772 O O . ALA A 1 93 ? -25.242 0.774 26.402 1.00 90.81 93 ALA A O 1
ATOM 773 N N . LYS A 1 94 ? -25.080 2.320 24.779 1.00 90.62 94 LYS A N 1
ATOM 774 C CA . LYS A 1 94 ? -26.536 2.451 24.561 1.00 90.62 94 LYS A CA 1
ATOM 775 C C . LYS A 1 94 ? -27.141 1.214 23.900 1.00 90.62 94 LYS A C 1
ATOM 777 O O . LYS A 1 94 ? -28.264 0.840 24.213 1.00 90.62 94 LYS A O 1
ATOM 782 N N . GLU A 1 95 ? -26.404 0.597 22.984 1.00 88.44 95 GLU A N 1
ATOM 783 C CA . GLU A 1 95 ? -26.816 -0.618 22.274 1.00 88.44 95 GLU A CA 1
ATOM 784 C C . GLU A 1 95 ? -26.576 -1.903 23.093 1.00 88.44 95 GLU A C 1
ATOM 786 O O . GLU A 1 95 ? -26.993 -2.979 22.670 1.00 88.44 95 GLU A O 1
ATOM 791 N N . GLY A 1 96 ? -25.909 -1.809 24.251 1.00 90.06 96 GLY A N 1
ATOM 792 C CA . GLY A 1 96 ? -25.525 -2.961 25.073 1.00 90.06 96 GLY A CA 1
ATOM 793 C C . GLY A 1 96 ? -24.447 -3.842 24.430 1.00 90.06 96 GLY A C 1
ATOM 794 O O . GLY A 1 96 ? -24.388 -5.037 24.707 1.00 90.06 96 GLY A O 1
ATOM 795 N N . ARG A 1 97 ? -23.624 -3.276 23.541 1.00 88.62 97 ARG A N 1
ATOM 796 C CA . ARG A 1 97 ? -22.561 -3.977 22.808 1.00 88.62 97 ARG A CA 1
ATOM 797 C C . ARG A 1 97 ? -21.179 -3.605 23.332 1.00 88.62 97 ARG A C 1
ATOM 799 O O . ARG A 1 97 ? -20.972 -2.528 23.883 1.00 88.62 97 ARG A O 1
ATOM 806 N N . GLU A 1 98 ? -20.220 -4.498 23.125 1.00 89.38 98 GLU A N 1
ATOM 807 C CA . GLU A 1 98 ? -18.828 -4.281 23.514 1.00 89.38 98 GLU A CA 1
ATOM 808 C C . GLU A 1 98 ? -18.003 -3.675 22.374 1.00 89.38 98 GLU A C 1
ATOM 810 O O . GLU A 1 98 ? -18.300 -3.847 21.189 1.00 89.38 98 GLU A O 1
ATOM 815 N N . TRP A 1 99 ? -16.942 -2.957 22.744 1.00 89.94 99 TRP A N 1
ATOM 816 C CA . TRP A 1 99 ? -15.975 -2.424 21.792 1.00 89.94 99 TRP A CA 1
ATOM 817 C C . TRP A 1 99 ? -15.125 -3.548 21.202 1.00 89.94 99 TRP A C 1
ATOM 819 O O . TRP A 1 99 ? -14.430 -4.261 21.921 1.00 89.94 99 TRP A O 1
ATOM 829 N N . ILE A 1 100 ? -15.132 -3.658 19.877 1.00 90.31 100 ILE A N 1
ATOM 830 C CA . ILE A 1 100 ? -14.290 -4.600 19.148 1.00 90.31 100 ILE A CA 1
ATOM 831 C C . ILE A 1 100 ? -12.907 -3.976 18.969 1.00 90.31 100 ILE A C 1
ATOM 833 O O . ILE A 1 100 ? -12.769 -2.899 18.384 1.00 90.31 100 ILE A O 1
ATOM 837 N N . GLU A 1 101 ? -11.868 -4.671 19.432 1.00 88.81 101 GLU A N 1
ATOM 838 C CA . GLU A 1 101 ? -10.489 -4.234 19.223 1.00 88.81 101 GLU A CA 1
ATOM 839 C C . GLU A 1 101 ? -10.142 -4.182 17.725 1.00 88.81 101 GLU A C 1
ATOM 841 O O . GLU A 1 101 ? -10.280 -5.190 17.025 1.00 88.81 101 GLU A O 1
ATOM 846 N N . PRO A 1 102 ? -9.634 -3.043 17.217 1.00 89.44 102 PRO A N 1
ATOM 847 C CA . PRO A 1 102 ? -9.220 -2.928 15.820 1.00 89.44 102 PRO A CA 1
ATOM 848 C C . PRO A 1 102 ? -8.080 -3.880 15.444 1.00 89.44 102 PRO A C 1
ATOM 850 O O . PRO A 1 102 ? -8.027 -4.359 14.312 1.00 89.44 102 PRO A O 1
ATOM 853 N N . THR A 1 103 ? -7.178 -4.174 16.383 1.00 88.44 103 THR A N 1
ATOM 854 C CA . THR A 1 103 ? -6.025 -5.066 16.204 1.00 88.44 103 THR A CA 1
ATOM 855 C C . THR A 1 103 ? -6.187 -6.332 17.054 1.00 88.44 103 THR A C 1
ATOM 857 O O . THR A 1 103 ? -5.770 -6.376 18.216 1.00 88.44 103 THR A O 1
ATOM 860 N N . PRO A 1 104 ? -6.784 -7.397 16.494 1.00 86.69 104 PRO A N 1
ATOM 861 C CA . PRO A 1 104 ? -7.078 -8.603 17.248 1.00 86.69 104 PRO A CA 1
ATOM 862 C C . PRO A 1 104 ? -5.795 -9.370 17.576 1.00 86.69 104 PRO A C 1
ATOM 864 O O . PRO A 1 104 ? -4.776 -9.243 16.896 1.00 86.69 104 PRO A O 1
ATOM 867 N N . SER A 1 105 ? -5.848 -10.201 18.616 1.00 85.06 105 SER A N 1
ATOM 868 C CA . SER A 1 105 ? -4.700 -10.980 19.106 1.00 85.06 105 SER A CA 1
ATOM 869 C C . SER A 1 105 ? -4.069 -11.899 18.054 1.00 85.06 105 SER A C 1
ATOM 871 O O . SER A 1 105 ? -2.865 -12.132 18.088 1.00 85.06 105 SER A O 1
ATOM 873 N N . TRP A 1 106 ? -4.8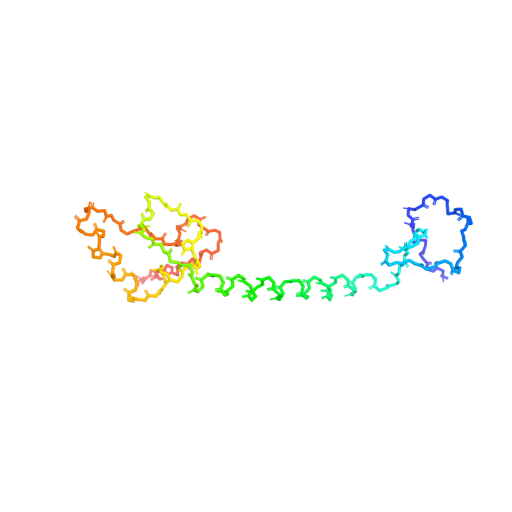60 -12.389 17.098 1.00 83.25 106 TRP A N 1
ATOM 874 C CA . TRP A 1 106 ? -4.404 -13.257 16.012 1.00 83.25 106 TRP A CA 1
ATOM 875 C C . TRP A 1 106 ? -3.761 -12.501 14.837 1.00 83.25 106 TRP A C 1
ATOM 877 O O . TRP A 1 106 ? -3.266 -13.136 13.906 1.00 83.25 106 TRP A O 1
ATOM 887 N N . TRP A 1 107 ? -3.771 -11.163 14.836 1.00 84.50 107 TRP A N 1
ATOM 888 C CA . TRP A 1 107 ? -3.232 -10.384 13.723 1.00 84.50 107 TRP A CA 1
ATOM 889 C C . TRP A 1 107 ? -1.706 -10.547 13.628 1.00 84.50 107 TRP A C 1
ATOM 891 O O . TRP A 1 107 ? -1.004 -10.257 14.600 1.00 84.50 107 TRP A O 1
ATOM 901 N N . PRO A 1 108 ? -1.155 -10.941 12.462 1.00 84.19 108 PRO A N 1
ATOM 902 C CA . PRO A 1 108 ? 0.253 -11.334 12.339 1.00 84.19 108 PRO A CA 1
ATOM 903 C C . PRO A 1 108 ? 1.240 -10.199 12.634 1.00 84.19 108 PRO A C 1
ATOM 905 O O . PRO A 1 108 ? 2.398 -10.460 12.947 1.00 84.19 108 PRO A O 1
ATOM 908 N N . PHE A 1 109 ? 0.786 -8.946 12.548 1.00 83.50 109 PHE A N 1
ATOM 909 C CA . PHE A 1 109 ? 1.605 -7.756 12.780 1.00 83.50 109 PHE A CA 1
ATOM 910 C C . PHE A 1 109 ? 1.287 -7.046 14.102 1.00 83.50 109 PHE A C 1
ATOM 912 O O . PHE A 1 109 ? 1.766 -5.933 14.317 1.00 83.50 109 PHE A O 1
ATOM 919 N N . LYS A 1 110 ? 0.470 -7.638 14.990 1.00 79.88 110 LYS A N 1
ATOM 920 C CA . LYS A 1 110 ? 0.263 -7.070 16.330 1.00 79.88 110 LYS A CA 1
ATOM 921 C C . LYS A 1 110 ? 1.574 -7.202 17.104 1.00 79.88 110 LYS A C 1
ATOM 923 O O . LYS A 1 110 ? 2.125 -8.298 17.217 1.00 79.88 110 LYS A O 1
ATOM 928 N N . ALA A 1 111 ? 2.088 -6.083 17.614 1.00 72.19 111 ALA A N 1
ATOM 929 C CA . ALA A 1 111 ? 3.251 -6.110 18.488 1.00 72.19 111 ALA A CA 1
ATOM 930 C C . ALA A 1 111 ? 2.936 -7.007 19.694 1.00 72.19 111 ALA A C 1
ATOM 932 O O . ALA A 1 111 ? 1.897 -6.839 20.333 1.00 72.19 111 ALA A O 1
ATOM 933 N N . LYS A 1 112 ? 3.806 -7.981 19.983 1.00 68.06 112 LYS A N 1
ATOM 934 C CA . LYS A 1 112 ? 3.676 -8.788 21.198 1.00 68.06 112 LYS A CA 1
ATOM 935 C C . LYS A 1 112 ? 3.900 -7.859 22.385 1.00 68.06 112 LYS A C 1
ATOM 937 O O . LYS A 1 112 ? 4.968 -7.257 22.486 1.00 68.06 112 LYS A O 1
ATOM 942 N N . GLU A 1 113 ? 2.900 -7.727 23.246 1.00 62.09 113 GLU A N 1
ATOM 943 C CA . GLU A 1 113 ? 3.058 -7.043 24.526 1.00 62.09 113 GLU A CA 1
ATOM 944 C C . GLU A 1 113 ? 4.215 -7.706 25.285 1.00 62.09 113 GLU A C 1
ATOM 946 O O . GLU A 1 113 ? 4.286 -8.935 25.381 1.00 62.09 113 GLU A O 1
ATOM 951 N N . ALA A 1 114 ? 5.170 -6.903 25.756 1.00 57.72 114 ALA A N 1
ATOM 952 C CA . ALA A 1 114 ? 6.246 -7.407 26.595 1.00 57.72 114 ALA A CA 1
ATOM 953 C C . ALA A 1 114 ? 5.614 -7.912 27.897 1.00 57.72 114 ALA A C 1
ATOM 955 O O . ALA A 1 114 ? 5.079 -7.124 28.674 1.00 57.72 114 ALA A O 1
ATOM 956 N N . SER A 1 115 ? 5.633 -9.227 28.116 1.00 49.56 115 SER A N 1
ATOM 957 C CA . SER A 1 115 ? 5.183 -9.820 29.375 1.00 49.56 115 SER A CA 1
ATOM 958 C C . SER A 1 115 ? 5.953 -9.180 30.537 1.00 49.56 115 SER A C 1
ATOM 960 O O . SER A 1 115 ? 7.182 -9.098 30.434 1.00 49.56 115 SER A O 1
ATOM 962 N N . PRO A 1 116 ? 5.292 -8.743 31.627 1.00 59.34 116 PRO A N 1
ATOM 963 C CA . PRO A 1 116 ? 5.998 -8.213 32.784 1.00 59.34 116 PRO A CA 1
ATOM 964 C C . PRO A 1 116 ? 6.956 -9.286 33.306 1.00 59.34 116 PRO A C 1
ATOM 966 O O . PRO A 1 116 ? 6.552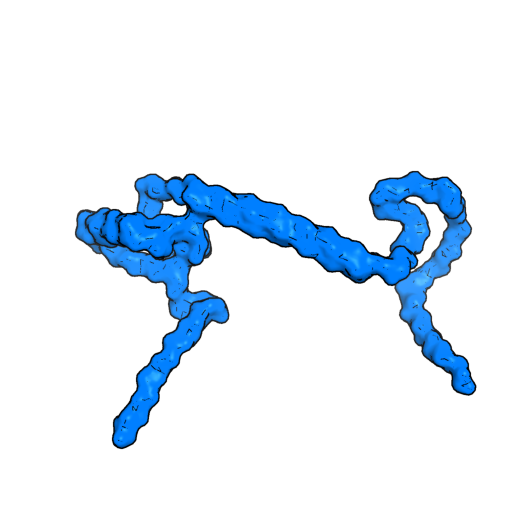 -10.419 33.569 1.00 59.34 116 PRO A O 1
ATOM 969 N N . THR A 1 117 ? 8.239 -8.934 33.386 1.00 58.38 117 THR A N 1
ATOM 970 C CA . THR A 1 117 ? 9.295 -9.786 33.932 1.00 58.38 117 THR A CA 1
ATOM 971 C C . THR A 1 117 ? 8.845 -10.292 35.303 1.00 58.38 117 THR A C 1
ATOM 973 O O . THR A 1 117 ? 8.498 -9.460 36.144 1.00 58.38 117 THR A O 1
ATOM 976 N N . PRO A 1 118 ? 8.817 -11.612 35.557 1.00 59.00 118 PRO A N 1
ATOM 977 C CA . PRO A 1 118 ? 8.496 -12.111 36.883 1.00 59.00 1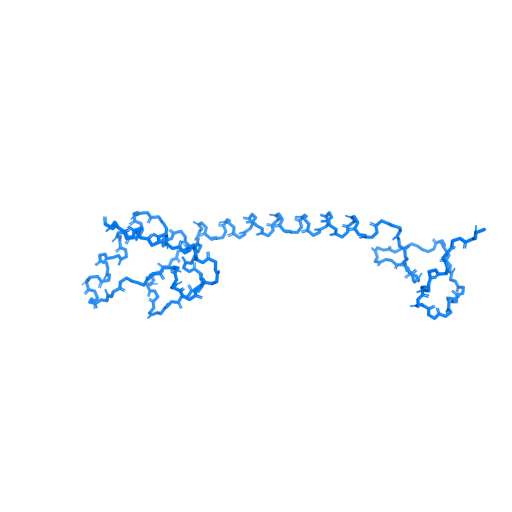18 PRO A CA 1
ATOM 978 C C . PRO A 1 118 ? 9.577 -11.604 37.840 1.00 59.00 118 PRO A C 1
ATOM 980 O O . PRO A 1 118 ? 10.749 -11.959 37.718 1.00 59.00 118 PRO A O 1
ATOM 983 N N . SER A 1 119 ? 9.196 -10.710 38.750 1.00 56.44 119 SER A N 1
ATOM 984 C CA . SER A 1 119 ? 10.023 -10.342 39.892 1.00 56.44 119 SER A CA 1
ATOM 985 C C . SER A 1 119 ? 10.154 -11.583 40.772 1.00 56.44 119 SER A C 1
ATOM 987 O O . SER A 1 119 ? 9.166 -12.007 41.377 1.00 56.44 119 SER A O 1
ATOM 989 N N . HIS A 1 120 ? 11.342 -12.187 40.749 1.00 53.03 120 HIS A N 1
ATOM 990 C CA . HIS A 1 120 ? 11.762 -13.220 41.692 1.00 53.03 120 HIS A CA 1
ATOM 991 C C . HIS A 1 120 ? 11.855 -12.669 43.115 1.00 53.03 120 HIS A C 1
ATOM 993 O O . HIS A 1 120 ? 12.236 -11.484 43.258 1.00 53.03 120 HIS A O 1
#

Organism: NCBI:txid1806994

Solvent-accessible surface area (backbone atoms only — not comparable to full-atom values): 8130 Å² total; per-residue (Å²): 140,81,86,73,89,76,82,70,92,64,78,89,83,74,92,73,77,84,86,66,82,62,97,87,58,67,87,84,72,78,65,92,57,53,66,63,52,50,51,54,51,51,50,53,51,51,53,54,50,51,53,53,48,51,58,48,33,74,66,62,79,76,96,64,85,74,96,60,93,52,79,63,41,66,67,28,43,56,67,70,38,70,69,44,38,51,53,48,49,54,51,26,58,75,73,73,46,82,84,77,68,54,76,46,92,84,43,93,81,56,79,78,76,80,72,79,77,82,82,126

Sequence (120 aa):
MRPSLVLRSGGGNYPYPKWVWSWYGGWWPTPQNYVSNTIVT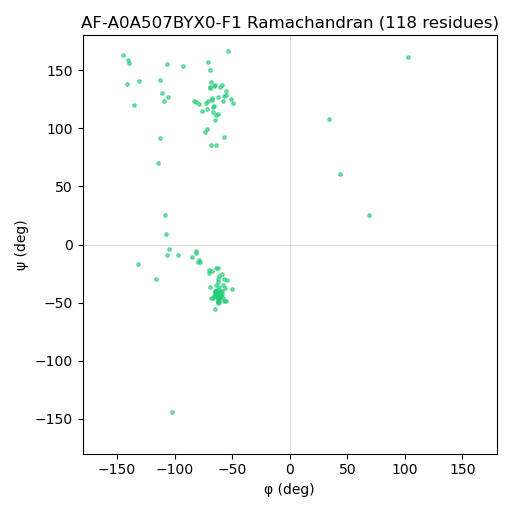GLGIATIVGFGWKFSADRELRHRYPDRWIPSMIWAKEFHDPASVAMWKEQLAKEGREWIEPTPSWWPFKAKEASPTPSH